Protein AF-A0A968H6V2-F1 (afdb_monomer_lite)

Structure (mmCIF, N/CA/C/O backbone):
data_AF-A0A968H6V2-F1
#
_entry.id   AF-A0A968H6V2-F1
#
loop_
_atom_site.group_PDB
_atom_site.id
_atom_site.type_symbol
_atom_site.label_atom_id
_atom_site.label_alt_id
_atom_site.label_comp_id
_atom_site.label_asym_id
_atom_site.label_entity_id
_atom_site.label_seq_id
_atom_site.pdbx_PDB_ins_code
_atom_site.Cartn_x
_atom_site.Cartn_y
_atom_site.Cartn_z
_atom_site.occupancy
_atom_site.B_iso_or_equiv
_atom_site.auth_seq_id
_atom_site.auth_comp_id
_atom_site.auth_asym_id
_atom_site.auth_atom_id
_atom_site.pdbx_PDB_model_num
ATOM 1 N N . MET A 1 1 ? 8.939 -1.334 -23.559 1.00 64.56 1 MET A N 1
ATOM 2 C CA . MET A 1 1 ? 9.979 -2.382 -23.409 1.00 64.56 1 MET A CA 1
ATOM 3 C C . MET A 1 1 ? 9.976 -3.068 -22.038 1.00 64.56 1 MET A C 1
ATOM 5 O O . MET A 1 1 ? 10.031 -4.289 -22.043 1.00 64.56 1 MET A O 1
ATOM 9 N N . PRO A 1 2 ? 9.826 -2.378 -20.889 1.00 79.44 2 PRO A N 1
ATOM 10 C CA . PRO A 1 2 ? 9.760 -3.034 -19.570 1.00 79.44 2 PRO A CA 1
ATOM 11 C C . PRO A 1 2 ? 8.677 -4.117 -19.405 1.00 79.44 2 PRO A C 1
ATOM 13 O O . PRO A 1 2 ? 8.902 -5.141 -18.766 1.00 79.44 2 PRO A O 1
ATOM 16 N N . ILE A 1 3 ? 7.517 -3.928 -20.041 1.00 87.81 3 ILE A N 1
ATOM 17 C CA . ILE A 1 3 ? 6.378 -4.855 -19.961 1.00 87.81 3 ILE A CA 1
ATOM 18 C C . ILE A 1 3 ? 6.683 -6.268 -20.498 1.00 87.81 3 ILE A C 1
ATOM 20 O O . ILE A 1 3 ? 6.067 -7.237 -20.061 1.00 87.81 3 ILE A O 1
ATOM 24 N N . HIS A 1 4 ? 7.652 -6.420 -21.411 1.00 92.62 4 HIS A N 1
ATOM 25 C CA . HIS A 1 4 ? 7.994 -7.730 -21.979 1.00 92.62 4 HIS A CA 1
ATOM 26 C C . HIS A 1 4 ? 8.632 -8.671 -20.953 1.00 92.62 4 HIS A C 1
ATOM 28 O O . HIS A 1 4 ? 8.420 -9.877 -21.034 1.00 92.62 4 HIS A O 1
ATOM 34 N N . VAL A 1 5 ? 9.362 -8.134 -19.969 1.00 93.75 5 VAL A N 1
ATOM 35 C CA . VAL A 1 5 ? 9.937 -8.942 -18.883 1.00 93.75 5 VAL A CA 1
ATOM 36 C C . VAL A 1 5 ? 8.819 -9.556 -18.048 1.00 93.75 5 VAL A C 1
ATOM 38 O O . VAL A 1 5 ? 8.819 -10.758 -17.810 1.00 93.75 5 VAL A O 1
ATOM 41 N N . VAL A 1 6 ? 7.819 -8.754 -17.670 1.00 94.62 6 VAL A N 1
ATOM 42 C CA . VAL A 1 6 ? 6.638 -9.254 -16.953 1.00 94.62 6 VAL A CA 1
ATOM 43 C C . VAL A 1 6 ? 5.889 -10.287 -17.784 1.00 94.62 6 VAL A C 1
ATOM 45 O O . VAL A 1 6 ? 5.501 -11.312 -17.238 1.00 94.62 6 VAL A O 1
ATOM 48 N N . LYS A 1 7 ? 5.712 -10.054 -19.090 1.00 95.25 7 LYS A N 1
ATOM 49 C CA . LYS A 1 7 ? 5.062 -11.024 -19.979 1.00 95.25 7 LYS A CA 1
ATOM 50 C C . LYS A 1 7 ? 5.772 -12.382 -19.943 1.00 95.25 7 LYS A C 1
ATOM 52 O O . LYS A 1 7 ? 5.125 -13.380 -19.655 1.00 95.25 7 LYS A O 1
ATOM 57 N N . PHE A 1 8 ? 7.090 -12.398 -20.141 1.00 97.00 8 PHE A N 1
ATOM 58 C CA . PHE A 1 8 ? 7.894 -13.620 -20.062 1.00 97.00 8 PHE A CA 1
ATOM 59 C C . PHE A 1 8 ? 7.752 -14.328 -18.703 1.00 97.00 8 PHE A C 1
ATOM 61 O O . PHE A 1 8 ? 7.563 -15.541 -18.651 1.00 97.00 8 PHE A O 1
ATOM 68 N N . LEU A 1 9 ? 7.808 -13.575 -17.597 1.00 97.25 9 LEU A N 1
ATOM 69 C CA . LEU A 1 9 ? 7.669 -14.139 -16.251 1.00 97.25 9 LEU A CA 1
ATOM 70 C C . LEU A 1 9 ? 6.280 -14.742 -16.012 1.00 97.25 9 LEU A C 1
ATOM 72 O O . LEU A 1 9 ? 6.190 -15.810 -15.413 1.00 97.25 9 LEU A O 1
ATOM 76 N N . LYS A 1 10 ? 5.215 -14.079 -16.479 1.00 96.88 10 LYS A N 1
ATOM 77 C CA . LYS A 1 10 ? 3.841 -14.585 -16.365 1.00 96.88 10 LYS A CA 1
ATOM 78 C C . LYS A 1 10 ? 3.654 -15.869 -17.166 1.00 96.88 10 LYS A C 1
ATOM 80 O O . LYS A 1 10 ? 3.180 -16.847 -16.610 1.00 96.88 10 LYS A O 1
ATOM 85 N N . GLU A 1 11 ? 4.107 -15.890 -18.419 1.00 97.50 11 GLU A N 1
ATOM 86 C CA . GLU A 1 11 ? 4.022 -17.075 -19.283 1.00 97.50 11 GLU A CA 1
ATOM 87 C C . GLU A 1 11 ? 4.737 -18.285 -18.662 1.00 97.50 11 GLU A C 1
ATOM 89 O O . GLU A 1 11 ? 4.212 -19.398 -18.674 1.00 97.50 11 GLU A O 1
ATOM 94 N N . LEU A 1 12 ? 5.923 -18.075 -18.080 1.00 98.25 12 LEU A N 1
ATOM 95 C CA . LEU A 1 12 ? 6.645 -19.138 -17.384 1.00 98.25 12 LEU A CA 1
ATOM 96 C C . LEU A 1 12 ? 5.916 -19.587 -16.110 1.00 98.25 12 LEU A C 1
ATOM 98 O O . LEU A 1 12 ? 5.786 -20.784 -15.877 1.00 98.25 12 LEU A O 1
ATOM 102 N N . ALA A 1 13 ? 5.430 -18.650 -15.294 1.00 98.00 13 ALA A N 1
ATOM 103 C CA . ALA A 1 13 ? 4.700 -18.966 -14.070 1.00 98.00 13 ALA A CA 1
ATOM 104 C C . ALA A 1 13 ? 3.414 -19.762 -14.358 1.00 98.00 13 ALA A C 1
ATOM 106 O O . ALA A 1 13 ? 3.183 -20.784 -13.720 1.00 98.00 13 ALA A O 1
ATOM 107 N N . GLU A 1 14 ? 2.634 -19.359 -15.363 1.00 97.19 14 GLU A N 1
ATOM 108 C CA . GLU A 1 14 ? 1.430 -20.073 -15.807 1.00 97.19 14 GLU A CA 1
ATOM 109 C C . GLU A 1 14 ? 1.757 -21.488 -16.288 1.00 97.19 14 GLU A C 1
ATOM 111 O O . GLU A 1 14 ? 1.097 -22.449 -15.891 1.00 97.19 14 GLU A O 1
ATOM 116 N N . LYS A 1 15 ? 2.808 -21.634 -17.105 1.00 98.31 15 LYS A N 1
ATOM 117 C CA . LYS A 1 15 ? 3.261 -22.936 -17.608 1.00 98.31 15 LYS A CA 1
ATOM 118 C C . LYS A 1 15 ? 3.612 -23.905 -16.476 1.00 98.31 15 LYS A C 1
ATOM 120 O O . LYS A 1 15 ? 3.323 -25.094 -16.581 1.00 98.31 15 LYS A O 1
ATOM 125 N N . GLU A 1 16 ? 4.230 -23.402 -15.414 1.00 98.38 16 GLU A N 1
ATOM 126 C CA . GLU A 1 16 ? 4.645 -24.197 -14.255 1.00 98.38 16 GLU A CA 1
ATOM 127 C C . GLU A 1 16 ? 3.551 -24.285 -13.165 1.00 98.38 16 GLU A C 1
ATOM 129 O O . GLU A 1 16 ? 3.782 -24.852 -12.098 1.00 98.38 16 GLU A O 1
ATOM 134 N N . GLY A 1 17 ? 2.347 -23.756 -13.420 1.00 97.81 17 GLY A N 1
ATOM 135 C CA . GLY A 1 17 ? 1.192 -23.873 -12.523 1.00 97.81 17 GLY A CA 1
ATOM 136 C C . GLY A 1 17 ? 1.203 -22.929 -11.315 1.00 97.81 17 GLY A C 1
ATOM 137 O O . GLY A 1 17 ? 0.536 -23.209 -10.319 1.00 97.81 17 GLY A O 1
ATOM 138 N N . PHE A 1 18 ? 1.947 -21.822 -11.373 1.00 98.00 18 PHE A N 1
ATOM 139 C CA . PHE A 1 18 ? 1.938 -20.795 -10.331 1.00 98.00 18 PHE A CA 1
ATOM 140 C C . PHE A 1 18 ? 0.777 -19.812 -10.510 1.00 98.00 18 PHE A C 1
ATOM 142 O O . PHE A 1 18 ? 0.488 -19.348 -11.612 1.00 98.00 18 PHE A O 1
ATOM 149 N N . GLU A 1 19 ? 0.152 -19.435 -9.395 1.00 96.00 19 GLU A N 1
ATOM 150 C CA . GLU A 1 19 ? -0.858 -18.378 -9.355 1.00 96.00 19 GLU A CA 1
ATOM 151 C C . GLU A 1 19 ? -0.199 -16.990 -9.381 1.00 96.00 19 GLU A C 1
ATOM 153 O O . GLU A 1 19 ? 0.771 -16.721 -8.665 1.00 96.00 19 GLU A O 1
ATOM 158 N N . ILE A 1 20 ? -0.736 -16.092 -10.208 1.00 94.31 20 ILE A N 1
ATOM 159 C CA . ILE A 1 20 ? -0.236 -14.728 -10.393 1.00 94.31 20 ILE A CA 1
ATOM 160 C C . ILE A 1 20 ? -1.348 -13.760 -9.994 1.00 94.31 20 ILE A C 1
ATOM 162 O O . ILE A 1 20 ? -2.423 -13.776 -10.586 1.00 94.31 20 ILE A O 1
ATOM 166 N N . PHE A 1 21 ? -1.076 -12.882 -9.029 1.00 89.62 21 PHE A N 1
ATOM 167 C CA . PHE A 1 21 ? -2.073 -11.927 -8.529 1.00 89.62 21 PHE A CA 1
ATOM 168 C C . PHE A 1 21 ? -2.004 -10.562 -9.225 1.00 89.62 21 PHE A C 1
ATOM 170 O O . PHE A 1 21 ? -3.035 -9.992 -9.562 1.00 89.62 21 PHE A O 1
ATOM 177 N N . ASP A 1 22 ? -0.797 -10.029 -9.441 1.00 88.94 22 ASP A N 1
ATOM 178 C CA . ASP A 1 22 ? -0.576 -8.747 -10.122 1.00 88.94 22 ASP A CA 1
ATOM 179 C C . ASP A 1 22 ? 0.884 -8.633 -10.607 1.00 88.94 22 ASP A C 1
ATOM 181 O O . ASP A 1 22 ? 1.702 -9.531 -10.387 1.00 88.94 22 ASP A O 1
ATOM 185 N N . SER A 1 23 ? 1.236 -7.536 -11.277 1.00 90.62 23 SER A N 1
ATOM 186 C CA . SER A 1 23 ? 2.586 -7.269 -11.768 1.00 90.62 23 SER A CA 1
ATOM 187 C C . SER A 1 23 ? 2.960 -5.791 -11.743 1.00 90.62 23 SER A C 1
ATOM 189 O O . SER A 1 23 ? 2.208 -4.942 -12.209 1.00 90.62 23 SER A O 1
ATOM 191 N N . LEU A 1 24 ? 4.191 -5.517 -11.318 1.00 91.00 24 LEU A N 1
ATOM 192 C CA . LEU A 1 24 ? 4.867 -4.226 -11.417 1.00 91.00 24 LEU A CA 1
ATOM 193 C C . LEU A 1 24 ? 5.987 -4.339 -12.457 1.00 91.00 24 LEU A C 1
ATOM 195 O O . LEU A 1 24 ? 6.674 -5.360 -12.515 1.00 91.00 24 LEU A O 1
ATOM 199 N N . TYR A 1 25 ? 6.206 -3.298 -13.255 1.00 93.19 25 TYR A N 1
ATOM 200 C CA . TYR A 1 25 ? 7.339 -3.239 -14.179 1.00 93.19 25 TYR A CA 1
ATOM 201 C C . TYR A 1 25 ? 7.986 -1.862 -14.172 1.00 93.19 25 TYR A C 1
ATOM 203 O O . TYR A 1 25 ? 7.419 -0.888 -13.682 1.00 93.19 25 TYR A O 1
ATOM 211 N N . GLY A 1 26 ? 9.188 -1.785 -14.731 1.00 93.00 26 GLY A N 1
ATOM 212 C CA . GLY A 1 26 ? 9.969 -0.564 -14.719 1.00 93.00 26 GLY A CA 1
ATOM 213 C C . GLY A 1 26 ? 11.323 -0.715 -15.391 1.00 93.00 26 GLY A C 1
ATOM 214 O O . GLY A 1 26 ? 11.634 -1.752 -15.980 1.00 93.00 26 GLY A O 1
ATOM 215 N N . SER A 1 27 ? 12.137 0.323 -15.284 1.00 93.94 27 SER A N 1
ATOM 216 C CA . SER A 1 27 ? 13.534 0.315 -15.695 1.00 93.94 27 SER A CA 1
ATOM 217 C C . SER A 1 27 ? 14.432 0.808 -14.563 1.00 93.94 27 SER A C 1
ATOM 219 O O . SER A 1 27 ? 13.993 1.521 -13.659 1.00 93.94 27 SER A O 1
ATOM 221 N N . ILE A 1 28 ? 15.694 0.387 -14.597 1.00 94.25 28 ILE A N 1
ATOM 222 C CA . ILE A 1 28 ? 16.723 0.798 -13.641 1.00 94.25 28 ILE A CA 1
ATOM 223 C C . ILE A 1 28 ? 17.803 1.547 -14.421 1.00 94.25 28 ILE A C 1
ATOM 225 O O . ILE A 1 28 ? 18.313 1.043 -15.420 1.00 94.25 28 ILE A O 1
ATOM 229 N N . GLN A 1 29 ? 18.143 2.744 -13.960 1.00 92.50 29 GLN A N 1
ATOM 230 C CA . GLN A 1 29 ? 19.143 3.637 -14.532 1.00 92.50 29 GLN A CA 1
ATOM 231 C C . GLN A 1 29 ? 20.221 3.884 -13.475 1.00 92.50 29 GLN A C 1
ATOM 233 O O . GLN A 1 29 ? 20.071 4.743 -12.612 1.00 92.50 29 GLN A O 1
ATOM 238 N N . ILE A 1 30 ? 21.293 3.088 -13.516 1.00 91.25 30 ILE A N 1
ATOM 239 C CA . ILE A 1 30 ? 22.314 3.026 -12.452 1.00 91.25 30 ILE A CA 1
ATOM 240 C C . ILE A 1 30 ? 22.932 4.404 -12.161 1.00 91.25 30 ILE A C 1
ATOM 242 O O . ILE A 1 30 ? 23.116 4.752 -10.998 1.00 91.25 30 ILE A O 1
ATOM 246 N N . ASP A 1 31 ? 23.166 5.203 -13.203 1.00 93.00 31 ASP A N 1
ATOM 247 C CA . ASP A 1 31 ? 23.866 6.489 -13.106 1.00 93.00 31 ASP A CA 1
ATOM 248 C C . ASP A 1 31 ? 22.928 7.711 -13.123 1.00 93.00 31 ASP A C 1
ATOM 250 O O . ASP A 1 31 ? 23.377 8.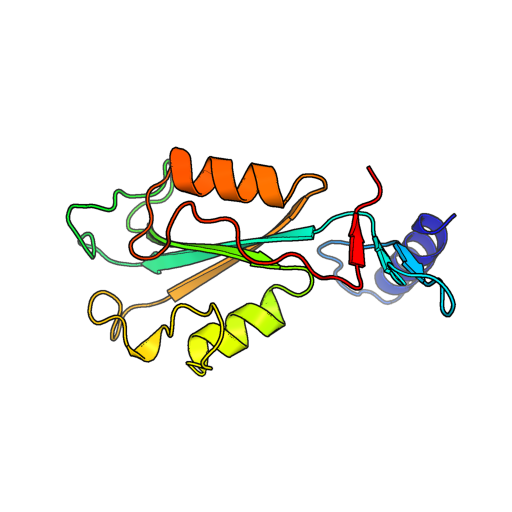838 -13.333 1.00 93.00 31 ASP A O 1
ATOM 254 N N . GLN A 1 32 ? 21.616 7.517 -12.932 1.00 88.81 32 GLN A N 1
ATOM 255 C CA . GLN A 1 32 ? 20.628 8.604 -12.937 1.00 88.81 32 GLN A CA 1
ATOM 256 C C . GLN A 1 32 ? 19.885 8.709 -11.604 1.00 88.81 32 GLN A C 1
ATOM 258 O O . GLN A 1 32 ? 19.755 7.746 -10.853 1.00 88.81 32 GLN A O 1
ATOM 263 N N . ILE A 1 33 ? 19.382 9.909 -11.305 1.00 86.19 33 ILE A N 1
ATOM 264 C CA . ILE A 1 33 ? 18.480 10.158 -10.178 1.00 86.19 33 ILE A CA 1
ATOM 265 C C . ILE A 1 33 ? 17.198 10.764 -10.756 1.00 86.19 33 ILE A C 1
ATOM 267 O O . ILE A 1 33 ? 17.261 11.861 -11.318 1.00 86.19 33 ILE A O 1
ATOM 271 N N . PRO A 1 34 ? 16.036 10.103 -10.616 1.00 87.62 34 PRO A N 1
ATOM 272 C CA . PRO A 1 34 ? 15.794 8.827 -9.926 1.00 87.62 34 PRO A CA 1
ATOM 273 C C . PRO A 1 34 ? 16.388 7.628 -10.686 1.00 87.62 34 PRO A C 1
ATOM 275 O O . PRO A 1 34 ? 16.352 7.600 -11.910 1.00 87.62 34 PRO A O 1
ATOM 278 N N . SER A 1 35 ? 16.910 6.632 -9.962 1.00 91.19 35 SER A N 1
ATOM 279 C CA . SER A 1 35 ? 17.550 5.455 -10.572 1.00 91.19 35 SER A CA 1
ATOM 280 C C . SER A 1 35 ? 16.573 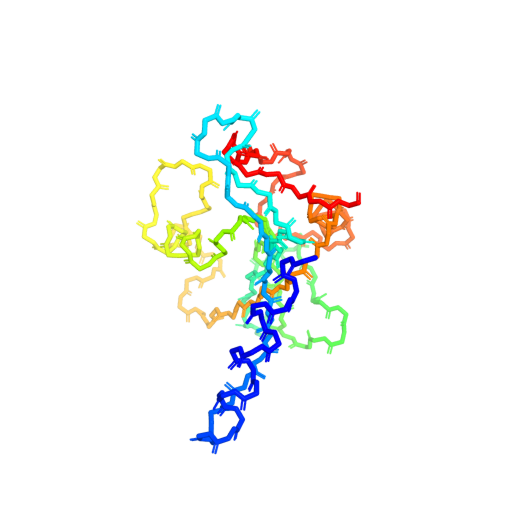4.322 -10.877 1.00 91.19 35 SER A C 1
ATOM 282 O O . SER A 1 35 ? 16.942 3.352 -11.534 1.00 91.19 35 SER A O 1
ATOM 284 N N . ILE A 1 36 ? 15.329 4.416 -10.408 1.00 91.38 36 ILE A N 1
ATOM 285 C CA . ILE A 1 36 ? 14.265 3.457 -10.700 1.00 91.38 36 ILE A CA 1
ATOM 286 C C . ILE A 1 36 ? 13.082 4.213 -11.291 1.00 91.38 36 ILE A C 1
ATOM 288 O O . ILE A 1 36 ? 12.559 5.152 -10.689 1.00 91.38 36 ILE A O 1
ATOM 292 N N . LEU A 1 37 ? 12.634 3.756 -12.450 1.00 91.94 37 LEU A N 1
ATOM 293 C CA . LEU A 1 37 ? 11.404 4.181 -13.096 1.00 91.94 37 LEU A CA 1
ATOM 294 C C . LEU A 1 37 ? 10.428 3.010 -13.035 1.00 91.94 37 LEU A C 1
ATOM 296 O O . LEU A 1 37 ? 10.815 1.901 -13.387 1.00 91.94 37 LEU A O 1
ATOM 300 N N . GLN A 1 38 ? 9.201 3.205 -12.561 1.00 91.25 38 GLN A N 1
ATOM 301 C CA . GLN A 1 38 ? 8.238 2.109 -12.399 1.00 91.25 38 GLN A CA 1
ATOM 302 C C . GLN A 1 38 ? 6.823 2.495 -12.829 1.00 91.25 38 GLN A C 1
ATOM 304 O O . GLN A 1 38 ? 6.455 3.663 -12.805 1.00 91.25 38 GLN A O 1
ATOM 309 N N . SER A 1 39 ? 6.005 1.502 -13.165 1.00 92.06 39 SER A N 1
ATOM 310 C CA . SER A 1 39 ? 4.654 1.691 -13.708 1.00 92.06 39 SER A CA 1
ATOM 311 C C . SER A 1 39 ? 3.627 2.225 -12.707 1.00 92.06 39 SER A C 1
ATOM 313 O O . SER A 1 39 ? 2.602 2.770 -13.100 1.00 92.06 39 SER A O 1
ATOM 315 N N . SER A 1 40 ? 3.847 2.026 -11.407 1.00 92.75 40 SER A N 1
ATOM 316 C CA . SER A 1 40 ? 2.862 2.356 -10.371 1.00 92.75 40 SER A CA 1
ATOM 317 C C . SER A 1 40 ? 3.497 2.414 -8.990 1.00 92.75 40 SER A C 1
ATOM 319 O O . SER A 1 40 ? 4.464 1.704 -8.729 1.00 92.75 40 SER A O 1
ATOM 321 N N . GLY A 1 41 ? 2.938 3.215 -8.085 1.00 92.69 41 GLY A N 1
ATOM 322 C CA . GLY A 1 41 ? 3.185 3.077 -6.648 1.00 92.69 41 GLY A CA 1
ATOM 323 C C . GLY A 1 41 ? 2.115 2.201 -5.998 1.00 92.69 41 GLY A C 1
ATOM 324 O O . GLY A 1 41 ? 1.143 1.825 -6.651 1.00 92.69 41 GLY A O 1
ATOM 325 N N . ALA A 1 42 ? 2.267 1.897 -4.710 1.00 93.38 42 ALA A N 1
ATOM 326 C CA . ALA A 1 42 ? 1.245 1.191 -3.951 1.00 93.38 42 ALA A CA 1
ATOM 327 C C . ALA A 1 42 ? 0.500 2.134 -3.002 1.00 93.38 42 ALA A C 1
ATOM 329 O O . ALA A 1 42 ? 1.113 2.962 -2.322 1.00 93.38 42 ALA A O 1
ATOM 330 N N . VAL A 1 43 ? -0.815 1.953 -2.909 1.00 94.38 43 VAL A N 1
ATOM 331 C CA . VAL A 1 43 ? -1.653 2.514 -1.841 1.00 94.38 43 VAL A CA 1
ATOM 332 C C . VAL A 1 43 ? -2.243 1.361 -1.056 1.00 94.38 43 VAL A C 1
ATOM 334 O O . VAL A 1 43 ? -2.720 0.391 -1.641 1.00 94.38 43 VAL A O 1
ATOM 337 N N . TYR A 1 44 ? -2.185 1.448 0.265 1.00 94.69 44 TYR A N 1
ATOM 338 C CA . TYR A 1 44 ? -2.658 0.413 1.166 1.00 94.69 44 TYR A CA 1
ATOM 339 C C . TYR A 1 44 ? -3.547 0.979 2.269 1.00 94.69 44 TYR A C 1
ATOM 341 O O . TYR A 1 44 ? -3.416 2.131 2.689 1.00 94.69 44 TYR A O 1
ATOM 349 N N . GLY A 1 45 ? -4.442 0.124 2.747 1.00 94.50 45 GLY A N 1
ATOM 350 C CA . GLY A 1 45 ? -5.300 0.366 3.895 1.00 94.50 45 GLY A CA 1
ATOM 351 C C . GLY A 1 45 ? -5.039 -0.641 5.003 1.00 94.50 45 GLY A C 1
ATOM 352 O O . GLY A 1 45 ? -4.630 -1.777 4.751 1.00 94.50 45 GLY A O 1
ATOM 353 N N . ILE A 1 46 ? -5.276 -0.205 6.236 1.00 95.50 46 ILE A N 1
ATOM 354 C CA . ILE A 1 46 ? -5.372 -1.063 7.415 1.00 95.50 46 ILE A CA 1
ATOM 355 C C . ILE A 1 46 ? -6.752 -0.840 8.014 1.00 95.50 46 ILE A C 1
ATOM 357 O O . ILE A 1 46 ? -7.142 0.303 8.259 1.00 95.50 46 ILE A O 1
ATOM 361 N N . TRP A 1 47 ? -7.455 -1.926 8.300 1.00 95.81 47 TRP A N 1
ATOM 362 C CA . TRP A 1 47 ? -8.772 -1.932 8.918 1.00 95.81 47 TRP A CA 1
ATOM 363 C C . TRP A 1 47 ? -8.764 -2.742 10.197 1.00 95.81 47 TRP A C 1
ATOM 365 O O . TRP A 1 47 ? -7.958 -3.658 10.372 1.00 95.81 47 TRP A O 1
ATOM 375 N N . VAL A 1 48 ? -9.690 -2.400 11.080 1.00 96.69 48 VAL A N 1
ATOM 376 C CA . VAL A 1 48 ? -10.018 -3.198 12.252 1.00 96.69 48 VAL A CA 1
ATOM 377 C C . VAL A 1 48 ? -11.421 -3.759 12.084 1.00 96.69 48 VAL A C 1
ATOM 379 O O . VAL A 1 48 ? -12.350 -3.025 11.747 1.00 96.69 48 VAL A O 1
ATOM 382 N N . GLU A 1 49 ? -11.551 -5.060 12.317 1.00 96.25 49 GLU A N 1
ATOM 383 C CA . GLU A 1 49 ? -12.839 -5.743 12.383 1.00 96.25 49 GLU A CA 1
ATOM 384 C C . GLU A 1 49 ? -13.375 -5.649 13.821 1.00 96.25 49 GLU A C 1
ATOM 386 O O . GLU A 1 49 ? -12.689 -6.042 14.773 1.00 96.25 49 GLU A O 1
ATOM 391 N N . ALA A 1 50 ? -14.560 -5.060 14.000 1.00 95.06 50 ALA A N 1
ATOM 392 C CA . ALA A 1 50 ? -15.188 -4.864 15.307 1.00 95.06 50 ALA A CA 1
ATOM 393 C C . ALA A 1 50 ? -16.714 -4.722 15.195 1.00 95.06 50 ALA A C 1
ATOM 395 O O . ALA A 1 50 ? -17.204 -4.137 14.241 1.00 95.06 50 ALA A O 1
ATOM 396 N N . ASP A 1 51 ? -17.464 -5.159 16.208 1.00 93.44 51 ASP A N 1
ATOM 397 C CA . ASP A 1 51 ? -18.925 -4.948 16.254 1.00 93.44 51 ASP A CA 1
ATOM 398 C C . ASP A 1 51 ? -19.315 -3.504 16.605 1.00 93.44 51 ASP A C 1
ATOM 400 O O . ASP A 1 51 ? -20.438 -3.066 16.369 1.00 93.44 51 ASP A O 1
ATOM 404 N N . VAL A 1 52 ? -18.383 -2.765 17.213 1.00 91.88 52 VAL A N 1
ATOM 405 C CA . VAL A 1 52 ? -18.558 -1.367 17.605 1.00 91.88 52 VAL A CA 1
ATOM 406 C C . VAL A 1 52 ? -17.372 -0.561 17.100 1.00 91.88 52 VAL A C 1
ATOM 408 O O . VAL A 1 52 ? -16.212 -0.963 17.270 1.00 91.88 52 VAL A O 1
ATOM 411 N N . ALA A 1 53 ? -17.674 0.607 16.530 1.00 92.06 53 ALA A N 1
ATOM 412 C CA . ALA A 1 53 ? -16.680 1.534 16.016 1.00 92.06 53 ALA A CA 1
ATOM 413 C C . ALA A 1 53 ? -15.586 1.830 17.065 1.00 92.06 53 ALA A C 1
ATOM 415 O O . ALA A 1 53 ? -15.896 2.133 18.222 1.00 92.06 53 ALA A O 1
ATOM 416 N N . PRO A 1 54 ? -14.295 1.781 16.685 1.00 90.75 5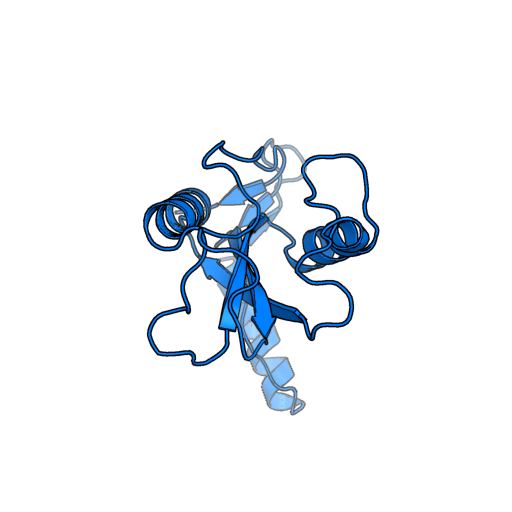4 PRO A N 1
ATOM 417 C CA . PRO A 1 54 ? -13.180 2.038 17.599 1.00 90.75 54 PRO A CA 1
ATOM 418 C C . PRO A 1 54 ? -13.121 3.499 18.080 1.00 90.75 54 PRO A C 1
ATOM 420 O O . PRO A 1 54 ? -12.485 3.787 19.089 1.00 90.75 54 PRO A O 1
ATOM 423 N N . SER A 1 55 ? -13.767 4.420 17.361 1.00 89.75 55 SER A N 1
ATOM 424 C CA . SER A 1 55 ? -13.891 5.838 17.697 1.00 89.75 55 SER A CA 1
ATOM 425 C C . SER A 1 55 ? -15.123 6.427 17.010 1.00 89.75 55 SER A C 1
ATOM 427 O O . SER A 1 55 ? -15.517 5.963 15.944 1.00 89.75 55 SER A O 1
ATOM 429 N N . ARG A 1 56 ? -15.694 7.499 17.577 1.00 86.44 56 ARG A N 1
ATOM 430 C CA . ARG A 1 56 ? -16.806 8.254 16.965 1.00 86.44 56 ARG A CA 1
ATOM 431 C C . ARG A 1 56 ? -16.419 8.960 15.662 1.00 86.44 56 ARG A C 1
ATOM 433 O O . ARG A 1 56 ? -17.297 9.355 14.909 1.00 86.44 56 ARG A O 1
ATOM 440 N N . ALA A 1 57 ? -15.121 9.149 15.426 1.00 84.44 57 ALA A N 1
ATOM 441 C CA . ALA A 1 57 ? -14.597 9.836 14.248 1.00 84.44 57 ALA A CA 1
ATOM 442 C C . ALA A 1 57 ? -14.479 8.930 13.010 1.00 84.44 57 ALA A C 1
ATOM 444 O O . ALA A 1 57 ? -14.076 9.406 11.954 1.00 84.44 57 ALA A O 1
ATOM 445 N N . VAL A 1 58 ? -14.779 7.635 13.145 1.00 89.56 58 VAL A N 1
ATOM 446 C CA . VAL A 1 58 ? -14.574 6.643 12.089 1.00 89.56 58 VAL A CA 1
ATOM 447 C C . VAL A 1 58 ? -15.888 5.923 11.826 1.00 89.56 58 VAL A C 1
ATOM 449 O O . VAL A 1 58 ? -16.496 5.377 12.746 1.00 89.56 58 VAL A O 1
ATOM 452 N N . SER A 1 59 ? -16.315 5.916 10.568 1.00 90.50 59 SER A N 1
ATOM 453 C CA . SER A 1 59 ? -17.463 5.142 10.100 1.00 90.50 59 SER A CA 1
ATOM 454 C C . SER A 1 59 ? -17.011 3.833 9.462 1.00 90.50 59 SER A C 1
ATOM 456 O O . SER A 1 59 ? -15.840 3.659 9.122 1.00 90.50 59 SER A O 1
ATOM 458 N N . GLU A 1 60 ? -17.951 2.910 9.280 1.00 91.69 60 GLU A N 1
ATOM 459 C CA . GLU A 1 60 ? -17.713 1.736 8.445 1.00 91.69 60 GLU A CA 1
ATOM 460 C C . GLU A 1 60 ? -17.347 2.153 7.018 1.00 91.69 60 GLU A C 1
ATOM 462 O O . GLU A 1 60 ? -17.761 3.212 6.528 1.00 91.69 60 GLU A O 1
ATOM 467 N N . LEU A 1 61 ? -16.584 1.299 6.341 1.00 87.00 61 LEU A N 1
ATOM 468 C CA . LEU A 1 61 ? -16.408 1.435 4.905 1.00 87.00 61 LEU A CA 1
ATOM 469 C C . LEU A 1 61 ? -17.721 1.118 4.168 1.00 87.00 61 LEU A C 1
ATOM 471 O O . LEU A 1 61 ? -18.375 0.120 4.487 1.00 87.00 61 LEU A O 1
ATOM 475 N N . PRO A 1 62 ? -18.087 1.890 3.129 1.00 89.62 62 PRO A N 1
ATOM 476 C CA . PRO A 1 62 ? -19.262 1.586 2.322 1.00 89.62 62 PRO A CA 1
ATOM 477 C C . PRO A 1 62 ? -19.195 0.169 1.742 1.00 89.62 62 PRO A C 1
ATOM 479 O O . PRO A 1 62 ? -18.254 -0.173 1.030 1.00 89.62 62 PRO A O 1
ATOM 482 N N . GLY A 1 63 ? -20.198 -0.654 2.052 1.00 91.69 63 GLY A N 1
ATOM 483 C CA . GLY A 1 63 ? -20.283 -2.041 1.583 1.00 91.69 63 GLY A CA 1
ATOM 484 C C . GLY A 1 63 ? -19.525 -3.075 2.427 1.00 91.69 63 GLY A C 1
ATOM 485 O O . GLY A 1 63 ? -19.618 -4.260 2.117 1.00 91.69 63 GLY A O 1
ATOM 486 N N . TYR A 1 64 ? -18.836 -2.674 3.504 1.00 92.56 64 TYR A N 1
ATOM 487 C CA . TYR A 1 64 ? -18.075 -3.580 4.375 1.00 92.56 64 TYR A CA 1
ATOM 488 C C . TYR A 1 64 ? -18.507 -3.428 5.838 1.00 92.56 64 TYR A C 1
ATOM 490 O O . TYR A 1 64 ? -18.028 -2.561 6.570 1.00 92.56 64 TYR A O 1
ATOM 498 N N . ARG A 1 65 ? -19.425 -4.298 6.269 1.00 92.56 65 ARG A N 1
ATOM 499 C CA . ARG A 1 65 ? -19.957 -4.307 7.638 1.00 92.56 65 ARG A CA 1
ATOM 500 C C . ARG A 1 65 ? -18.862 -4.632 8.658 1.00 92.56 65 ARG A C 1
ATOM 502 O O . ARG A 1 65 ? -18.045 -5.515 8.409 1.00 92.56 65 ARG A O 1
ATOM 509 N N . ASN A 1 66 ? -18.889 -3.972 9.816 1.00 94.94 66 ASN A N 1
ATOM 510 C CA . ASN A 1 66 ? -17.967 -4.160 10.942 1.00 94.94 66 ASN A CA 1
ATOM 511 C C . ASN A 1 66 ? -16.495 -3.813 10.639 1.00 94.94 66 ASN A C 1
ATOM 513 O O . ASN A 1 66 ? -15.610 -4.149 11.428 1.00 94.94 66 ASN A O 1
ATOM 517 N N . TRP A 1 67 ? -16.196 -3.179 9.500 1.00 96.12 67 TRP A N 1
ATOM 518 C CA . TRP A 1 67 ? -14.829 -2.856 9.084 1.00 96.12 67 TRP A CA 1
ATOM 519 C C . TRP A 1 67 ? -14.593 -1.350 9.141 1.00 96.12 67 TRP A C 1
ATOM 521 O O . TRP A 1 67 ? -15.206 -0.578 8.401 1.00 96.12 67 TRP A O 1
ATOM 531 N N . TYR A 1 68 ? -13.654 -0.936 9.992 1.00 95.69 68 TYR A N 1
ATOM 532 C CA . TYR A 1 68 ? -13.350 0.475 10.232 1.00 95.69 68 TYR A CA 1
ATOM 533 C C . TYR A 1 68 ? -11.924 0.813 9.789 1.00 95.69 68 TYR A C 1
ATOM 535 O O . TYR A 1 68 ? -10.988 0.109 10.189 1.00 95.69 68 TYR A O 1
ATOM 543 N N . PRO A 1 69 ? -11.712 1.880 8.995 1.00 95.31 69 PRO A N 1
ATOM 544 C CA . PRO A 1 69 ? -10.381 2.272 8.556 1.00 95.31 69 PRO A CA 1
ATOM 545 C C . PRO A 1 69 ? -9.536 2.756 9.736 1.00 95.31 69 PRO A C 1
ATOM 547 O O . PRO A 1 69 ? -9.848 3.722 10.434 1.00 95.31 69 PRO A O 1
ATOM 550 N N . VAL A 1 70 ? -8.414 2.079 9.946 1.00 94.81 70 VAL A N 1
ATOM 551 C CA . VAL A 1 70 ? -7.399 2.460 10.929 1.00 94.81 70 VAL A CA 1
ATOM 552 C C . VAL A 1 70 ? -6.437 3.457 10.311 1.00 94.81 70 VAL A C 1
ATOM 554 O O . VAL A 1 70 ? -6.085 4.432 10.970 1.00 94.81 70 VAL A O 1
ATOM 557 N N . TYR A 1 71 ? -6.012 3.221 9.068 1.00 93.50 71 TYR A N 1
ATOM 558 C CA . TYR A 1 71 ? -5.001 4.039 8.408 1.00 93.50 71 TYR A CA 1
ATOM 559 C C . TYR A 1 71 ? -4.949 3.814 6.898 1.00 93.50 71 TYR A C 1
ATOM 561 O O . TYR A 1 71 ? -5.081 2.681 6.434 1.00 93.50 71 TYR A O 1
ATOM 569 N N . TRP A 1 72 ? -4.658 4.891 6.172 1.00 93.81 72 TRP A N 1
ATOM 570 C CA . TRP A 1 72 ? -4.282 4.878 4.762 1.00 93.81 72 TRP A CA 1
ATOM 571 C C . TRP A 1 72 ? -2.822 5.257 4.616 1.00 93.81 72 TRP A C 1
ATOM 573 O O . TRP A 1 72 ? -2.363 6.214 5.245 1.00 93.81 72 TRP A O 1
ATOM 583 N N . GLY A 1 73 ? -2.110 4.533 3.765 1.00 91.56 73 GLY A N 1
ATOM 584 C CA . GLY A 1 73 ? -0.735 4.864 3.455 1.00 91.56 73 GLY A CA 1
ATOM 585 C C . GLY A 1 73 ? -0.373 4.562 2.016 1.00 91.56 73 GLY A C 1
ATOM 586 O O . GLY A 1 73 ? -0.993 3.740 1.344 1.00 91.56 73 GLY A O 1
ATOM 587 N N . LYS A 1 74 ? 0.694 5.206 1.565 1.00 91.50 74 LYS A N 1
ATOM 588 C CA . LYS A 1 74 ? 1.331 4.938 0.280 1.00 91.50 74 LYS A CA 1
ATOM 589 C C . LYS A 1 74 ? 2.792 4.551 0.455 1.00 91.50 74 LYS A C 1
ATOM 591 O O . LYS A 1 74 ? 3.464 5.042 1.361 1.00 91.50 74 LYS A O 1
ATOM 596 N N . ASP A 1 75 ? 3.294 3.671 -0.401 1.00 90.25 75 ASP A N 1
ATOM 597 C CA . ASP A 1 75 ? 4.719 3.334 -0.459 1.00 90.25 75 ASP A CA 1
ATOM 598 C C . ASP A 1 75 ? 5.061 2.699 -1.817 1.00 90.25 75 ASP A C 1
ATOM 600 O O . ASP A 1 75 ? 4.181 2.285 -2.568 1.00 90.25 75 ASP A O 1
ATOM 604 N N . ILE A 1 76 ? 6.349 2.599 -2.132 1.00 89.88 76 ILE A N 1
ATOM 605 C CA . ILE A 1 76 ? 6.828 1.781 -3.250 1.00 89.88 76 ILE A CA 1
ATOM 606 C C . ILE A 1 76 ? 6.895 0.302 -2.840 1.00 89.88 76 ILE A C 1
ATOM 608 O O . ILE A 1 76 ? 6.689 -0.583 -3.663 1.00 89.88 76 ILE A O 1
ATOM 612 N N . SER A 1 77 ? 7.128 0.025 -1.552 1.00 86.94 77 SER A N 1
ATOM 613 C CA . SER A 1 77 ? 7.141 -1.319 -0.975 1.00 86.94 77 SER A CA 1
ATOM 614 C C . SER A 1 77 ? 6.147 -1.408 0.195 1.00 86.94 77 SER A C 1
ATOM 616 O O . SER A 1 77 ? 6.531 -1.266 1.365 1.00 86.94 77 SER A O 1
ATOM 618 N N . PRO A 1 78 ? 4.850 -1.645 -0.081 1.00 88.50 78 PRO A N 1
ATOM 619 C CA . PRO A 1 78 ? 3.793 -1.548 0.928 1.00 88.50 78 PRO A CA 1
ATOM 620 C C . PRO A 1 78 ? 3.986 -2.539 2.083 1.00 88.50 78 PRO A C 1
ATOM 622 O O . PRO A 1 78 ? 3.769 -2.184 3.239 1.00 88.50 78 PRO A O 1
ATOM 625 N N . LEU A 1 79 ? 4.470 -3.759 1.817 1.00 88.44 79 LEU A N 1
ATOM 626 C CA . LEU A 1 79 ? 4.712 -4.748 2.875 1.00 88.44 79 LEU A CA 1
ATOM 627 C C . LEU A 1 79 ? 5.900 -4.397 3.774 1.00 88.44 79 LEU A C 1
ATOM 629 O O . LEU A 1 79 ? 5.846 -4.654 4.976 1.00 88.44 79 LEU A O 1
ATOM 633 N N . SER A 1 80 ? 6.961 -3.793 3.231 1.00 88.81 80 SER A N 1
ATOM 634 C CA . SER A 1 80 ? 8.076 -3.301 4.051 1.00 88.81 80 SER A CA 1
ATOM 635 C C . SER A 1 80 ? 7.585 -2.227 5.025 1.00 88.81 80 SER A C 1
ATOM 637 O O . SER A 1 80 ? 7.854 -2.279 6.228 1.00 88.81 80 SER A O 1
ATOM 639 N N . ARG A 1 81 ? 6.746 -1.312 4.525 1.00 89.19 81 ARG A N 1
ATOM 640 C CA . ARG A 1 81 ? 6.097 -0.290 5.344 1.00 89.19 81 ARG A CA 1
ATOM 641 C C . ARG A 1 81 ? 5.146 -0.882 6.386 1.00 89.19 81 ARG A C 1
ATOM 643 O O . ARG A 1 81 ? 5.184 -0.471 7.544 1.00 89.19 81 ARG A O 1
ATOM 650 N N . MET A 1 82 ? 4.348 -1.880 6.008 1.00 90.75 82 MET A N 1
ATOM 651 C CA . MET A 1 82 ? 3.438 -2.586 6.913 1.00 90.75 82 MET A CA 1
ATOM 652 C C . MET A 1 82 ? 4.190 -3.225 8.086 1.00 90.75 82 MET A C 1
ATOM 654 O O . MET A 1 82 ? 3.817 -3.033 9.243 1.00 90.75 82 MET A O 1
ATOM 658 N N . LYS A 1 83 ? 5.309 -3.910 7.806 1.00 91.94 83 LYS A N 1
ATOM 659 C CA . LYS A 1 83 ? 6.190 -4.466 8.845 1.00 91.94 83 LYS A CA 1
ATOM 660 C C . LYS A 1 83 ? 6.667 -3.381 9.807 1.00 91.94 83 LYS A C 1
ATOM 662 O O . LYS A 1 83 ? 6.611 -3.572 11.019 1.00 91.94 83 LYS A O 1
ATOM 667 N N . ALA A 1 84 ? 7.056 -2.220 9.285 1.00 90.06 84 ALA A N 1
ATOM 668 C CA . ALA A 1 84 ? 7.523 -1.109 10.104 1.00 90.06 84 ALA A CA 1
ATOM 669 C C . ALA A 1 84 ? 6.422 -0.521 11.015 1.00 90.06 84 ALA A C 1
ATOM 671 O O . ALA A 1 84 ? 6.719 -0.113 12.143 1.00 90.06 84 ALA A O 1
ATOM 672 N N . HIS A 1 85 ? 5.154 -0.519 10.576 1.00 91.50 85 HIS A N 1
ATOM 673 C CA . HIS A 1 85 ? 4.005 -0.146 11.417 1.00 91.50 85 HIS A CA 1
ATOM 674 C C . HIS A 1 85 ? 3.783 -1.128 12.567 1.00 91.50 85 HIS A C 1
ATOM 676 O O . HIS A 1 85 ? 3.530 -0.688 13.690 1.00 91.50 85 HIS A O 1
ATOM 682 N N . VAL A 1 86 ? 3.905 -2.433 12.302 1.00 92.00 86 VAL A N 1
ATOM 683 C CA . VAL A 1 86 ? 3.767 -3.502 13.309 1.00 92.00 86 VAL A CA 1
ATOM 684 C C . VAL A 1 86 ? 4.923 -3.470 14.312 1.00 92.00 86 VAL A C 1
ATOM 686 O O . VAL A 1 86 ? 4.698 -3.576 15.512 1.00 92.00 86 VAL A O 1
ATOM 689 N N . GLN A 1 87 ? 6.154 -3.268 13.839 1.00 91.25 87 GLN A N 1
ATOM 690 C CA . GLN A 1 87 ? 7.359 -3.208 14.677 1.00 91.25 87 GLN A CA 1
ATOM 691 C C . GLN A 1 87 ? 7.503 -1.881 15.440 1.00 91.25 87 GLN A C 1
ATOM 693 O O . GLN A 1 87 ? 8.324 -1.765 16.347 1.00 91.25 87 GLN A O 1
ATOM 698 N N . GLY A 1 88 ? 6.719 -0.860 15.085 1.00 82.50 88 GLY A N 1
ATOM 699 C CA . GLY A 1 88 ? 6.725 0.428 15.773 1.00 82.50 88 GLY A CA 1
ATOM 700 C C . GLY A 1 88 ? 7.982 1.269 15.532 1.00 82.50 88 GLY A C 1
ATOM 701 O O . GLY A 1 88 ? 8.352 2.073 16.393 1.00 82.50 88 GLY A O 1
ATOM 702 N N . HIS A 1 89 ? 8.634 1.109 14.375 1.00 79.00 89 HIS A N 1
ATOM 703 C CA . HIS A 1 89 ? 9.835 1.867 14.018 1.00 79.00 89 HIS A CA 1
ATOM 704 C C . HIS A 1 89 ? 9.570 3.380 13.994 1.00 79.00 89 HIS A C 1
ATOM 706 O O . HIS A 1 89 ? 8.563 3.847 13.456 1.00 79.00 89 HIS A O 1
ATOM 712 N N . ARG A 1 90 ? 10.506 4.165 14.537 1.00 60.59 90 ARG A N 1
ATOM 713 C CA . ARG A 1 90 ? 10.452 5.633 14.522 1.00 60.59 90 ARG A CA 1
ATOM 714 C C . ARG A 1 90 ? 10.859 6.120 13.130 1.00 60.59 90 ARG A C 1
ATOM 716 O O . ARG A 1 90 ? 12.049 6.115 12.867 1.00 60.59 90 ARG A O 1
ATOM 723 N N . ASN A 1 91 ? 9.893 6.432 12.251 1.00 63.88 91 ASN A N 1
ATOM 724 C CA . ASN A 1 91 ? 10.009 7.302 11.054 1.00 63.88 91 ASN A CA 1
ATOM 725 C C . ASN A 1 91 ? 8.735 7.227 10.180 1.00 63.88 91 ASN A C 1
ATOM 727 O O . ASN A 1 91 ? 8.638 6.382 9.292 1.00 63.88 91 ASN A O 1
ATOM 731 N N . GLY A 1 92 ? 7.754 8.110 10.411 1.00 64.81 92 GLY A N 1
ATOM 732 C CA . GLY A 1 92 ? 6.540 8.212 9.576 1.00 64.81 92 GLY A CA 1
ATOM 733 C C . GLY A 1 92 ? 5.573 7.019 9.656 1.00 64.81 92 GLY A C 1
ATOM 734 O O . GLY A 1 92 ? 4.635 6.946 8.872 1.00 64.81 92 GLY A O 1
ATOM 735 N N . ASN A 1 93 ? 5.799 6.093 10.591 1.00 80.69 93 ASN A N 1
ATOM 736 C CA . ASN A 1 93 ? 4.963 4.916 10.811 1.00 80.69 93 ASN A CA 1
ATOM 737 C C . ASN A 1 93 ? 3.985 5.154 11.966 1.00 80.69 93 ASN A C 1
ATOM 739 O O . ASN A 1 93 ? 4.323 5.843 12.929 1.00 80.69 93 ASN A O 1
ATOM 743 N N . ILE A 1 94 ? 2.804 4.538 11.909 1.00 87.38 94 ILE A N 1
ATOM 744 C CA . ILE A 1 94 ? 1.723 4.775 12.880 1.00 87.38 94 ILE A CA 1
ATOM 745 C C . ILE A 1 94 ? 1.836 3.968 14.179 1.00 87.38 94 ILE A C 1
ATOM 747 O O . ILE A 1 94 ? 1.073 4.218 15.106 1.00 87.38 94 ILE A O 1
ATOM 751 N N . ASN A 1 95 ? 2.792 3.034 14.264 1.00 90.50 95 ASN A N 1
ATOM 752 C CA . ASN A 1 95 ? 3.051 2.196 15.441 1.00 90.50 95 ASN A CA 1
ATOM 753 C C . ASN A 1 95 ? 1.775 1.513 15.976 1.00 90.50 95 ASN A C 1
ATOM 755 O O . ASN A 1 95 ? 1.243 1.881 17.026 1.00 90.50 95 ASN A O 1
ATOM 759 N N . LEU A 1 96 ? 1.299 0.502 15.242 1.00 92.31 96 LEU A N 1
ATOM 760 C CA . LEU A 1 96 ? 0.052 -0.214 15.539 1.00 92.31 96 LEU A CA 1
A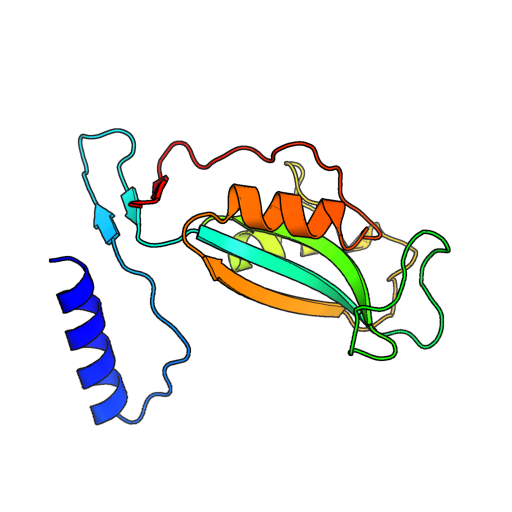TOM 761 C C . LEU A 1 96 ? -0.050 -0.699 16.999 1.00 92.31 96 LEU A C 1
ATOM 763 O O . LEU A 1 96 ? -1.103 -0.484 17.599 1.00 92.31 96 LEU A O 1
ATOM 767 N N . PRO A 1 97 ? 1.007 -1.263 17.631 1.00 91.88 97 PRO A N 1
ATOM 768 C CA . PRO A 1 97 ? 0.928 -1.717 19.026 1.00 91.88 97 PRO A CA 1
ATOM 769 C C . PRO A 1 97 ? 0.552 -0.634 20.053 1.00 91.88 97 PRO A C 1
ATOM 771 O O . PRO A 1 97 ? 0.084 -0.953 21.152 1.00 91.88 97 PRO A O 1
ATOM 774 N N . LYS A 1 98 ? 0.762 0.649 19.727 1.00 91.75 98 LYS A N 1
ATOM 775 C CA . LYS A 1 98 ? 0.440 1.782 20.607 1.00 91.75 98 LYS A CA 1
ATOM 776 C C . LYS A 1 98 ? -0.988 2.305 20.454 1.00 91.75 98 LYS A C 1
ATOM 778 O O . LYS A 1 98 ? -1.390 3.152 21.246 1.00 91.75 98 LYS A O 1
ATOM 783 N N . ILE A 1 99 ? -1.751 1.821 19.477 1.00 92.56 99 ILE A N 1
ATOM 784 C CA . ILE A 1 99 ? -3.136 2.243 19.256 1.00 92.56 99 ILE A CA 1
ATOM 785 C C . ILE A 1 99 ? -4.042 1.387 20.146 1.00 92.56 99 ILE A C 1
ATOM 787 O O . ILE A 1 99 ? -4.226 0.192 19.926 1.00 92.56 99 ILE A O 1
ATOM 791 N N . THR A 1 100 ? -4.587 1.992 21.195 1.00 94.50 100 THR A N 1
ATOM 792 C CA . THR A 1 100 ? -5.393 1.297 22.208 1.00 94.50 100 THR A CA 1
ATOM 793 C C . THR A 1 100 ? -6.720 0.774 21.663 1.00 94.50 100 THR A C 1
ATOM 795 O O . THR A 1 100 ? -7.157 -0.309 22.035 1.00 94.50 100 THR A O 1
ATOM 798 N N . GLU A 1 101 ? -7.321 1.503 20.729 1.00 94.38 101 GLU A N 1
ATOM 799 C CA . GLU A 1 101 ? -8.659 1.282 20.177 1.00 94.38 101 GLU A CA 1
ATOM 800 C C . GLU A 1 101 ? -8.751 0.007 19.313 1.00 94.38 101 GLU A C 1
ATOM 802 O O . GLU A 1 101 ? -9.847 -0.505 19.051 1.00 94.38 101 GLU A O 1
ATOM 807 N N . ILE A 1 102 ? -7.592 -0.512 18.887 1.00 94.44 102 ILE A N 1
ATOM 808 C CA . ILE A 1 102 ? -7.451 -1.715 18.055 1.00 94.44 102 ILE A CA 1
ATOM 809 C C . ILE A 1 102 ? -6.800 -2.892 18.797 1.00 94.44 102 ILE A C 1
ATOM 811 O O . ILE A 1 102 ? -6.587 -3.955 18.214 1.00 94.44 102 ILE A O 1
ATOM 815 N N . ARG A 1 103 ? -6.461 -2.729 20.081 1.00 93.25 103 ARG A N 1
ATOM 816 C CA . ARG A 1 103 ? -5.777 -3.767 20.859 1.00 93.25 103 ARG A CA 1
ATOM 817 C C . ARG A 1 103 ? -6.671 -4.997 21.031 1.00 93.25 103 ARG A C 1
ATOM 819 O O . ARG A 1 103 ? -7.818 -4.878 21.444 1.00 93.25 103 ARG A O 1
ATOM 826 N N . GLY A 1 104 ? -6.118 -6.176 20.741 1.00 92.56 104 GLY A N 1
ATOM 827 C CA . GLY A 1 104 ? -6.836 -7.452 20.843 1.00 92.56 104 GLY A CA 1
ATOM 828 C C . GLY A 1 104 ? -7.876 -7.683 19.743 1.00 92.56 104 GLY A C 1
ATOM 829 O O . GLY A 1 104 ? -8.579 -8.686 19.788 1.00 92.56 104 GLY A O 1
ATOM 830 N N . LYS A 1 105 ? -7.976 -6.782 18.759 1.00 94.88 105 LYS A N 1
ATOM 831 C CA . LYS A 1 105 ? -8.887 -6.913 17.620 1.00 94.88 105 LYS A CA 1
ATOM 832 C C . LYS A 1 105 ? -8.157 -7.465 16.401 1.00 94.88 105 LYS A C 1
ATOM 834 O O . LYS A 1 105 ? -6.938 -7.325 16.270 1.00 94.88 105 LYS A O 1
ATOM 839 N N . ARG A 1 106 ? -8.913 -8.067 15.483 1.00 95.88 106 ARG A N 1
ATOM 840 C CA . ARG A 1 106 ? -8.379 -8.521 14.200 1.00 95.88 106 ARG A CA 1
ATOM 841 C C . ARG A 1 106 ? -8.108 -7.318 13.304 1.00 95.88 106 ARG A C 1
ATOM 843 O O . ARG A 1 106 ? -8.981 -6.477 13.092 1.00 95.88 106 ARG A O 1
ATOM 850 N N . LEU A 1 107 ? -6.887 -7.262 12.783 1.00 95.94 107 LEU A N 1
ATOM 851 C CA . LEU A 1 107 ? -6.484 -6.291 11.776 1.00 95.94 107 LEU A CA 1
ATOM 852 C C . LEU A 1 107 ? -6.460 -6.947 10.405 1.00 95.94 107 LEU A C 1
ATOM 85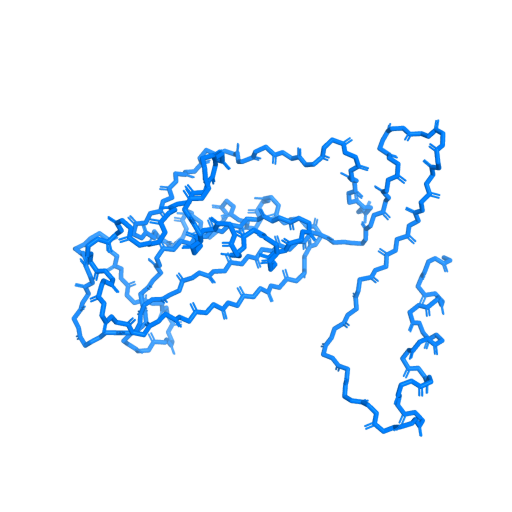4 O O . LEU A 1 107 ? -6.026 -8.089 10.254 1.00 95.94 107 LEU A O 1
ATOM 858 N N . ILE A 1 108 ? -6.914 -6.195 9.415 1.00 95.56 108 ILE A N 1
ATOM 859 C CA . ILE A 1 108 ? -6.971 -6.595 8.014 1.00 95.56 108 ILE A CA 1
ATOM 860 C C . ILE A 1 108 ? -6.215 -5.530 7.233 1.00 95.56 108 ILE A C 1
ATOM 862 O O . ILE A 1 108 ? -6.278 -4.350 7.572 1.00 95.56 108 ILE A O 1
ATOM 866 N N . PHE A 1 109 ? -5.474 -5.925 6.207 1.00 95.44 109 PHE A N 1
ATOM 867 C CA . PHE A 1 109 ? -4.796 -4.978 5.336 1.00 95.44 109 PHE A CA 1
ATOM 868 C C . PHE A 1 109 ? -4.947 -5.398 3.881 1.00 95.44 109 PHE A C 1
ATOM 870 O O . PHE A 1 109 ? -5.216 -6.557 3.575 1.00 95.44 109 PHE A O 1
ATOM 877 N N . GLY A 1 110 ? -4.751 -4.437 2.991 1.00 94.31 110 GLY A N 1
ATOM 878 C CA . GLY A 1 110 ? -4.825 -4.628 1.553 1.00 94.31 110 GLY A CA 1
ATOM 879 C C . GLY A 1 110 ? -4.066 -3.510 0.867 1.00 94.31 110 GLY A C 1
ATOM 880 O O . GLY A 1 110 ? -3.952 -2.415 1.417 1.00 94.31 110 GLY A O 1
ATOM 881 N N . ALA A 1 111 ? -3.513 -3.795 -0.304 1.00 95.31 111 ALA A N 1
ATOM 882 C CA . ALA A 1 111 ? -2.776 -2.833 -1.103 1.00 95.31 111 ALA A CA 1
ATOM 883 C C . ALA A 1 111 ? -3.137 -3.006 -2.575 1.00 95.31 111 ALA A C 1
ATOM 885 O O . ALA A 1 111 ? -3.344 -4.131 -3.024 1.00 95.31 111 ALA A O 1
ATOM 886 N N . ILE A 1 112 ? -3.174 -1.900 -3.308 1.00 94.56 112 ILE A N 1
ATOM 887 C CA . ILE A 1 112 ? -3.317 -1.892 -4.762 1.00 94.56 112 ILE A CA 1
ATOM 888 C C . ILE A 1 112 ? -2.172 -1.109 -5.391 1.00 94.56 112 ILE A C 1
ATOM 890 O O . ILE A 1 112 ? -1.591 -0.222 -4.757 1.00 94.56 112 ILE A O 1
ATOM 894 N N . LEU A 1 113 ? -1.881 -1.420 -6.650 1.00 93.62 113 LEU A N 1
ATOM 895 C CA . LEU A 1 113 ? -0.945 -0.677 -7.479 1.00 93.62 113 LEU A CA 1
ATOM 896 C C . LEU A 1 113 ? -1.698 0.360 -8.318 1.00 93.62 113 LEU A C 1
ATOM 898 O O . LEU A 1 113 ? -2.686 0.044 -8.974 1.00 93.62 113 LEU A O 1
ATOM 902 N N . VAL A 1 114 ? -1.247 1.615 -8.292 1.00 93.06 114 VAL A N 1
ATOM 903 C CA . VAL A 1 114 ? -1.872 2.706 -9.050 1.00 93.06 114 VAL A CA 1
ATOM 904 C C . VAL A 1 114 ? -0.833 3.741 -9.493 1.00 93.06 114 VAL A C 1
ATOM 906 O O . VAL A 1 114 ? 0.122 4.048 -8.779 1.00 93.06 114 VAL A O 1
ATOM 909 N N . ALA A 1 115 ? -1.016 4.292 -10.692 1.00 91.06 115 ALA A N 1
ATOM 910 C CA . ALA A 1 115 ? -0.120 5.283 -11.291 1.00 91.06 115 ALA A CA 1
ATOM 911 C C . ALA A 1 115 ? -0.036 6.576 -10.449 1.00 91.06 115 ALA A C 1
ATOM 913 O O . ALA A 1 115 ? 1.033 7.013 -10.024 1.00 91.06 115 ALA A O 1
ATOM 914 N N . ARG A 1 116 ? -1.193 7.149 -10.094 1.00 91.19 116 ARG A N 1
ATOM 915 C CA . ARG A 1 116 ? -1.315 8.387 -9.296 1.00 91.19 116 ARG A CA 1
ATOM 916 C C . ARG A 1 116 ? -1.512 8.095 -7.805 1.00 91.19 116 ARG A C 1
ATOM 918 O O . ARG A 1 116 ? -2.432 8.598 -7.169 1.00 91.19 116 ARG A O 1
ATOM 925 N N . TYR A 1 117 ? -0.649 7.250 -7.245 1.00 91.88 117 TYR A N 1
ATOM 926 C CA . TYR A 1 117 ? -0.767 6.729 -5.875 1.00 91.88 117 TYR A CA 1
ATOM 927 C C . TYR A 1 117 ? -0.764 7.798 -4.770 1.00 91.88 117 TYR A C 1
ATOM 929 O O . TYR A 1 117 ? -1.444 7.633 -3.762 1.00 91.88 117 TYR A O 1
ATOM 937 N N . VAL A 1 118 ? -0.071 8.922 -4.971 1.00 90.31 118 VAL A N 1
ATOM 938 C CA . VAL A 1 118 ? -0.109 10.066 -4.040 1.00 90.31 118 VAL A CA 1
ATOM 939 C C . VAL A 1 118 ? -1.498 10.690 -3.989 1.00 90.31 118 VAL A C 1
ATOM 941 O O . VAL A 1 118 ? -2.051 10.925 -2.920 1.00 90.31 118 VAL A O 1
ATOM 944 N N . GLU A 1 119 ? -2.083 10.930 -5.153 1.00 92.44 119 GLU A N 1
ATOM 945 C CA . GLU A 1 119 ? -3.387 11.572 -5.267 1.00 92.44 119 GLU A CA 1
ATOM 946 C C . GLU A 1 119 ? -4.509 10.647 -4.806 1.00 92.44 119 GLU A C 1
ATOM 948 O O . GLU A 1 119 ? -5.458 11.088 -4.163 1.00 92.44 119 GLU A O 1
ATOM 953 N N . PHE A 1 120 ? -4.372 9.350 -5.082 1.00 94.81 120 PHE A N 1
ATOM 954 C CA . PHE A 1 120 ? -5.316 8.352 -4.607 1.00 94.81 120 PHE A CA 1
ATOM 955 C C . PHE A 1 120 ? -5.286 8.210 -3.078 1.00 94.81 120 PHE A C 1
ATOM 957 O O . PHE A 1 120 ? -6.341 8.139 -2.457 1.00 94.81 120 PHE A O 1
ATOM 964 N N . GLU A 1 121 ? -4.109 8.248 -2.443 1.00 93.50 121 GLU A N 1
ATOM 965 C CA . GLU A 1 121 ? -4.011 8.289 -0.976 1.00 93.50 121 GLU A CA 1
ATOM 966 C C . GLU A 1 121 ? -4.724 9.526 -0.398 1.00 93.50 121 GLU A C 1
ATOM 968 O O . G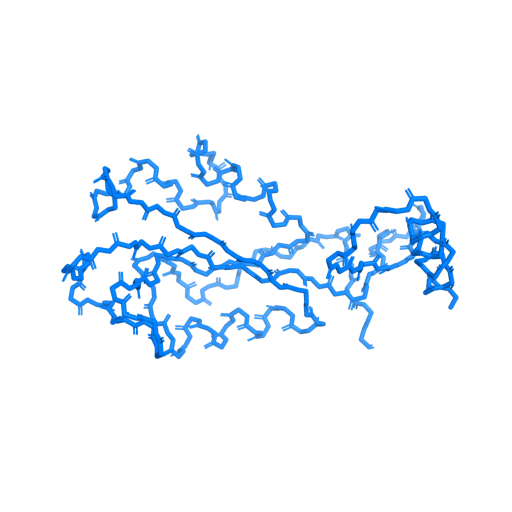LU A 1 121 ? -5.500 9.406 0.552 1.00 93.50 121 GLU A O 1
ATOM 973 N N . LEU A 1 122 ? -4.510 10.709 -0.985 1.00 92.06 122 LEU A N 1
ATOM 974 C CA . LEU A 1 122 ? -5.177 11.943 -0.552 1.00 92.06 122 LEU A CA 1
ATOM 975 C C . LEU A 1 122 ? -6.702 11.856 -0.696 1.00 92.06 122 LEU A C 1
ATOM 977 O O . LEU A 1 122 ? -7.430 12.303 0.192 1.00 92.06 122 LEU A O 1
ATOM 981 N N . LEU A 1 123 ? -7.186 11.240 -1.778 1.00 93.50 123 LEU A N 1
ATOM 982 C CA . LEU A 1 123 ? -8.608 10.978 -1.983 1.00 93.50 123 LEU A CA 1
ATOM 983 C C . LEU A 1 123 ? -9.184 10.104 -0.860 1.00 93.50 123 LEU A C 1
ATOM 985 O O . LEU A 1 123 ? -10.244 10.429 -0.326 1.00 93.50 123 LEU A O 1
ATOM 989 N N . LEU A 1 124 ? -8.476 9.039 -0.465 1.00 93.38 124 LEU A N 1
ATOM 990 C CA . LEU A 1 124 ? -8.902 8.155 0.624 1.00 93.38 124 LEU A CA 1
ATOM 991 C C . LEU A 1 124 ? -8.973 8.892 1.963 1.00 93.38 124 LEU A C 1
ATOM 993 O O . LEU A 1 124 ? -9.982 8.779 2.653 1.00 93.38 124 LEU A O 1
ATOM 997 N N . HIS A 1 125 ? -7.961 9.698 2.306 1.00 91.56 125 HIS A N 1
ATOM 998 C CA . HIS A 1 125 ? -7.998 10.521 3.525 1.00 91.56 125 HIS A CA 1
ATOM 999 C C . HIS A 1 125 ? -9.148 11.533 3.515 1.00 91.56 125 HIS A C 1
ATOM 1001 O O . HIS A 1 125 ? -9.725 11.807 4.565 1.00 91.56 125 HIS A O 1
ATOM 1007 N N . SER A 1 126 ? -9.492 12.084 2.346 1.00 90.94 126 SER A N 1
ATOM 1008 C CA . SER A 1 126 ? -10.580 13.057 2.216 1.00 90.94 126 SER A CA 1
ATOM 1009 C C . SER A 1 126 ? -11.968 12.425 2.301 1.00 90.94 126 SER A C 1
ATOM 1011 O O . SER A 1 126 ? -12.875 13.052 2.842 1.00 90.94 126 SER A O 1
ATOM 1013 N N . GLN A 1 127 ? -12.166 11.244 1.712 1.00 92.31 127 GLN A N 1
ATOM 1014 C CA . GLN A 1 127 ? -13.489 10.618 1.616 1.00 92.31 127 GLN A CA 1
ATOM 1015 C C . GLN A 1 127 ? -13.777 9.648 2.761 1.00 92.31 127 GLN A C 1
ATOM 1017 O O . GLN A 1 127 ? -14.932 9.483 3.147 1.00 92.31 127 GLN A O 1
ATOM 1022 N N . PHE A 1 128 ? -12.740 9.021 3.318 1.00 91.88 128 PHE A N 1
ATOM 1023 C CA . PHE A 1 128 ? -12.863 7.961 4.313 1.00 91.88 128 PHE A CA 1
ATOM 1024 C C . PHE A 1 128 ? -11.928 8.231 5.498 1.00 91.88 128 PHE A C 1
ATOM 1026 O O . PHE A 1 128 ? -10.849 7.636 5.579 1.00 91.88 128 PHE A O 1
ATOM 1033 N N . PRO A 1 129 ? -12.313 9.119 6.435 1.00 90.38 129 PRO A N 1
ATOM 1034 C CA . PRO A 1 129 ? -11.499 9.427 7.603 1.00 90.38 129 PRO A CA 1
ATOM 1035 C C . PRO A 1 129 ? -11.122 8.164 8.383 1.00 90.38 129 PRO A C 1
ATOM 1037 O O . PRO A 1 129 ? -11.978 7.354 8.741 1.00 90.38 129 PRO A O 1
ATOM 1040 N N . SER A 1 130 ? -9.829 7.998 8.645 1.00 91.94 130 SER A N 1
ATOM 1041 C CA . SER A 1 130 ? -9.280 6.855 9.370 1.00 91.94 130 SER A CA 1
ATOM 1042 C C . SER A 1 130 ? -8.938 7.206 10.818 1.00 91.94 130 SER A C 1
ATOM 1044 O O . SER A 1 130 ? -8.726 8.367 11.167 1.00 91.94 130 SER A O 1
ATOM 1046 N N . LEU A 1 131 ? -8.848 6.191 11.683 1.00 91.62 131 LEU A N 1
ATOM 1047 C CA . LEU A 1 131 ? -8.532 6.373 13.107 1.00 91.62 131 LEU A CA 1
ATOM 1048 C C . LEU A 1 131 ? -7.201 7.108 13.338 1.00 91.62 131 LEU A C 1
ATOM 1050 O O . LEU A 1 131 ? -7.069 7.907 14.269 1.00 91.62 131 LEU A O 1
ATOM 1054 N N . LYS A 1 132 ? -6.195 6.789 12.523 1.00 89.69 132 LYS A N 1
ATOM 1055 C CA . LYS A 1 132 ? -4.898 7.460 12.463 1.00 89.69 132 LYS A CA 1
ATOM 1056 C C . LYS A 1 132 ? -4.627 7.888 11.032 1.00 89.69 132 LYS A C 1
ATOM 1058 O O . LYS A 1 132 ? -5.044 7.226 10.087 1.00 89.69 132 LYS A O 1
ATOM 1063 N N . GLY A 1 133 ? -3.862 8.959 10.893 1.00 73.44 133 GLY A N 1
ATOM 1064 C CA . GLY A 1 133 ? -3.529 9.560 9.608 1.00 73.44 133 GLY A CA 1
ATOM 1065 C C . GLY A 1 133 ? -3.729 11.065 9.674 1.00 73.44 133 GLY A C 1
ATOM 1066 O O . GLY A 1 133 ? -4.594 11.560 10.392 1.00 73.44 133 GLY A O 1
ATOM 1067 N N . THR A 1 134 ? -2.888 11.796 8.962 1.00 62.44 134 THR A N 1
ATOM 1068 C CA . THR A 1 134 ? -3.122 13.201 8.644 1.00 62.44 134 THR A CA 1
ATOM 1069 C C . THR A 1 134 ? -3.078 13.325 7.124 1.00 62.44 134 THR A C 1
ATOM 1071 O O . THR A 1 134 ? -2.334 12.574 6.494 1.00 62.44 134 THR A O 1
ATOM 1074 N N . PRO A 1 135 ? -3.782 14.297 6.517 1.00 59.03 135 PRO A N 1
ATOM 1075 C CA . PRO A 1 135 ? -3.658 14.591 5.084 1.00 59.03 135 PRO A CA 1
ATOM 1076 C C . PRO A 1 135 ? -2.257 15.078 4.670 1.00 59.03 135 PRO A C 1
ATOM 1078 O O . PRO A 1 135 ? -2.052 15.500 3.535 1.00 59.03 135 PRO A O 1
ATOM 1081 N N . ALA A 1 136 ? -1.295 15.108 5.599 1.00 56.47 136 ALA A N 1
ATOM 1082 C CA . ALA A 1 136 ? 0.051 15.564 5.328 1.00 56.47 136 ALA A CA 1
ATOM 1083 C C . ALA A 1 136 ? 0.732 14.587 4.366 1.00 56.47 136 ALA A C 1
ATOM 1085 O O . ALA A 1 136 ? 0.842 13.393 4.643 1.00 56.47 136 ALA A O 1
ATOM 1086 N N . ILE A 1 137 ? 1.221 15.123 3.249 1.00 57.31 137 ILE A N 1
ATOM 1087 C CA . ILE A 1 137 ? 1.886 14.351 2.204 1.00 57.31 137 ILE A CA 1
ATOM 1088 C C . ILE A 1 137 ? 3.112 13.651 2.806 1.00 57.31 137 ILE A C 1
ATOM 1090 O O . ILE A 1 137 ? 4.095 14.287 3.197 1.00 57.31 137 ILE A O 1
ATOM 1094 N N . GLY A 1 138 ? 3.055 12.320 2.884 1.00 60.62 138 GLY A N 1
ATOM 1095 C CA . GLY A 1 138 ? 4.202 11.501 3.263 1.00 60.62 138 GLY A CA 1
ATOM 1096 C C . GLY A 1 138 ? 5.342 11.654 2.251 1.00 60.62 138 GLY A C 1
ATOM 1097 O O . GLY A 1 138 ? 5.095 11.788 1.049 1.00 60.62 138 GLY A O 1
ATOM 1098 N N . LYS A 1 139 ? 6.595 11.608 2.727 1.00 63.72 139 LYS A N 1
ATOM 1099 C CA . LYS A 1 139 ? 7.795 11.753 1.881 1.00 63.72 139 LYS A CA 1
ATOM 1100 C C . LYS A 1 139 ? 7.782 10.755 0.719 1.00 63.72 139 LYS A C 1
ATOM 1102 O O . LYS A 1 139 ? 7.574 9.563 0.928 1.00 63.72 139 LYS A O 1
ATOM 1107 N N . GLU A 1 140 ? 8.051 11.247 -0.484 1.00 65.50 140 GLU A N 1
ATOM 1108 C CA . GLU A 1 140 ? 8.243 10.411 -1.669 1.00 65.50 140 GLU A CA 1
ATOM 1109 C C . GLU A 1 140 ? 9.636 9.771 -1.686 1.00 65.50 140 GLU A C 1
ATOM 1111 O O . GLU A 1 140 ? 10.597 10.283 -1.098 1.00 65.50 140 GLU A O 1
ATOM 1116 N N . ALA A 1 141 ? 9.745 8.623 -2.353 1.00 67.44 141 ALA A N 1
ATOM 1117 C CA . ALA A 1 141 ? 11.015 7.939 -2.527 1.00 67.44 141 ALA A CA 1
ATOM 1118 C C . ALA A 1 141 ? 11.905 8.737 -3.492 1.00 67.44 141 ALA A C 1
ATOM 1120 O O . ALA A 1 141 ? 11.605 8.842 -4.671 1.00 67.44 141 ALA A O 1
ATOM 1121 N N . LYS A 1 142 ? 13.044 9.255 -3.016 1.00 75.31 142 LYS A N 1
ATOM 1122 C CA . LYS A 1 142 ? 13.988 10.035 -3.849 1.00 75.31 142 LYS A CA 1
ATOM 1123 C C . LYS A 1 142 ? 14.602 9.247 -5.014 1.00 75.31 142 LYS A C 1
ATOM 1125 O O . LYS A 1 142 ? 15.148 9.836 -5.937 1.00 75.31 142 LYS A O 1
ATOM 1130 N N . VAL A 1 143 ? 14.569 7.922 -4.918 1.00 83.19 143 VAL A N 1
ATOM 1131 C CA . VAL A 1 143 ? 15.258 6.994 -5.824 1.00 83.19 143 VAL A CA 1
ATOM 1132 C C . VAL A 1 143 ? 14.306 6.434 -6.887 1.00 83.19 143 VAL A C 1
ATOM 1134 O O . VAL A 1 143 ? 14.763 5.906 -7.893 1.00 83.19 143 VAL A O 1
ATOM 1137 N N . VAL A 1 144 ? 12.989 6.571 -6.692 1.00 83.69 144 VAL A N 1
ATOM 1138 C CA . VAL A 1 144 ? 11.962 5.948 -7.534 1.00 83.69 144 VAL A CA 1
ATOM 1139 C C . VAL A 1 144 ? 11.049 7.018 -8.117 1.00 83.69 144 VAL A C 1
ATOM 1141 O O . VAL A 1 144 ? 10.539 7.861 -7.382 1.00 83.69 144 VAL A O 1
ATOM 1144 N N . ARG A 1 145 ? 10.776 6.945 -9.418 1.00 88.69 145 ARG A N 1
ATOM 1145 C CA . ARG A 1 145 ? 9.761 7.753 -10.098 1.00 88.69 145 ARG A CA 1
ATOM 1146 C C . ARG A 1 145 ? 8.745 6.863 -10.791 1.00 88.69 145 ARG A C 1
ATOM 1148 O O . ARG A 1 145 ? 9.092 5.820 -11.334 1.00 88.69 145 ARG A O 1
ATOM 1155 N N . ILE A 1 146 ? 7.488 7.297 -10.765 1.00 88.06 146 ILE A N 1
ATOM 1156 C CA . ILE A 1 146 ? 6.421 6.643 -11.517 1.00 88.06 146 ILE A CA 1
ATOM 1157 C C . ILE A 1 146 ? 6.411 7.191 -12.946 1.00 88.06 146 ILE A C 1
ATOM 1159 O O . ILE A 1 146 ? 6.439 8.411 -13.132 1.00 88.06 146 ILE A O 1
ATOM 1163 N N . GLU A 1 147 ? 6.406 6.304 -13.938 1.00 81.75 147 GLU A N 1
ATOM 1164 C CA . GLU A 1 147 ? 6.229 6.656 -15.348 1.00 81.75 147 GLU A CA 1
ATOM 1165 C C . GLU A 1 147 ? 4.731 6.697 -15.659 1.00 81.75 147 GLU A C 1
ATOM 1167 O O . GLU A 1 147 ? 4.083 5.653 -15.721 1.00 81.75 147 GLU A O 1
ATOM 1172 N N . ASN A 1 148 ? 4.202 7.913 -15.816 1.00 63.56 148 ASN A N 1
ATOM 1173 C CA . ASN A 1 148 ? 2.839 8.185 -16.275 1.00 63.56 148 ASN A CA 1
ATOM 1174 C C . ASN A 1 148 ? 2.873 8.715 -17.706 1.00 63.56 148 ASN A C 1
ATOM 1176 O O . ASN A 1 148 ? 3.746 9.576 -17.968 1.00 63.56 148 ASN A O 1
#

Foldseek 3Di:
DFVVVVVVVVVVCVVVPHDDDDDKTWAAQPPDWLRTEIAWWKKKWKWWQAQDDLDPQWDADVPDPRITTADIDIGNDVVVLVVCLCVVDPDPHPNVVPSPSRPPTDMDMDMDTDQPNQVVSLVCCVPGPHNDDDSPRDDDDRNYDYDD

Secondary structure (DSSP, 8-state):
-THHHHHHHHHHHHHTT--------EEE-TTSSS-EEES-EEEEEEEEE-SS-SSTT-PPBTTBTTEEEEEEEEESSHHHHHHHHHHT-SSS---GGG-GGGTTSEEEEEEEEETTHHHHHHHHHHHS--SS--SS-PPP-TTEEE--

Sequence (148 aa):
MPIHVVKFLKELAEKEGFEIFDSLYGSIQIDQIPSILQSSGAVYGIWVEADVAPSRAVSELPGYRNWYPVYWGKDISPLSRMKAHVQGHRNGNINLPKITEIRGKRLIFGAILVARYVEFELLLHSQFPSLKGTPAIGKEAKVVRIEN

pLDDT: mean 89.17, std 9.34, range [56.47, 98.38]

Radius of gyration: 17.55 Å; chains: 1; bounding box: 44×40×46 Å